Protein AF-A0A436BVI5-F1 (afdb_monomer_lite)

Structure (mmCIF, N/CA/C/O backbone):
data_AF-A0A436BVI5-F1
#
_entry.id   AF-A0A436BVI5-F1
#
loop_
_atom_site.group_PDB
_atom_site.id
_atom_site.type_symbol
_atom_site.label_atom_id
_atom_site.label_alt_id
_atom_site.label_comp_id
_atom_site.label_asym_id
_atom_site.label_entity_id
_atom_site.label_seq_id
_atom_site.pdbx_PDB_ins_code
_atom_site.Cartn_x
_atom_site.Cartn_y
_atom_site.Cartn_z
_atom_site.occupancy
_atom_site.B_iso_or_equiv
_atom_site.auth_seq_id
_atom_site.auth_comp_id
_atom_site.auth_asym_id
_atom_site.auth_atom_id
_atom_site.pdbx_PDB_model_num
ATOM 1 N N . ILE A 1 1 ? 25.636 18.639 -29.340 1.00 56.28 1 ILE A N 1
ATOM 2 C CA . ILE A 1 1 ? 24.961 17.448 -28.783 1.00 56.28 1 ILE A CA 1
ATOM 3 C C . ILE A 1 1 ? 23.912 17.976 -27.818 1.00 56.28 1 ILE A C 1
ATOM 5 O O . ILE A 1 1 ? 24.239 18.312 -26.689 1.00 56.28 1 ILE A O 1
ATOM 9 N N . TRP A 1 2 ? 22.720 18.244 -28.345 1.00 60.62 2 TRP A N 1
ATOM 10 C CA . TRP A 1 2 ? 21.543 18.701 -27.593 1.00 60.62 2 TRP A CA 1
ATOM 11 C C . TRP A 1 2 ? 20.290 17.894 -27.999 1.00 60.62 2 TRP A C 1
ATOM 13 O O . TRP A 1 2 ? 19.226 18.106 -27.446 1.00 60.62 2 TRP A O 1
ATOM 23 N N . ASP A 1 3 ? 20.420 16.914 -28.903 1.00 57.00 3 ASP A N 1
ATOM 24 C CA . ASP A 1 3 ? 19.318 16.016 -29.286 1.00 57.00 3 ASP A CA 1
ATOM 25 C C . ASP A 1 3 ? 19.106 14.858 -28.292 1.00 57.00 3 ASP A C 1
ATOM 27 O O . ASP A 1 3 ? 18.013 14.309 -28.205 1.00 57.00 3 ASP A O 1
ATOM 31 N N . ASP A 1 4 ? 20.112 14.499 -27.487 1.00 58.12 4 ASP A N 1
ATOM 32 C CA . ASP A 1 4 ? 20.031 13.293 -26.645 1.00 58.12 4 ASP A CA 1
ATOM 33 C C . ASP A 1 4 ? 19.282 13.516 -25.315 1.00 58.12 4 ASP A C 1
ATOM 35 O O . ASP A 1 4 ? 18.835 12.561 -24.681 1.00 58.12 4 ASP A O 1
ATOM 39 N N . ALA A 1 5 ? 19.126 14.767 -24.868 1.00 61.47 5 ALA A N 1
ATOM 40 C CA . ALA A 1 5 ? 18.449 15.084 -23.606 1.00 61.47 5 ALA A CA 1
ATOM 41 C C . ALA A 1 5 ? 16.919 15.183 -23.757 1.00 61.47 5 ALA A C 1
ATOM 43 O O . ALA A 1 5 ? 16.184 14.806 -22.843 1.00 61.47 5 ALA A O 1
ATOM 44 N N . GLU A 1 6 ? 16.429 15.651 -24.909 1.00 56.22 6 GLU A N 1
ATOM 45 C CA . GLU A 1 6 ? 14.989 15.775 -25.183 1.00 56.22 6 GLU A CA 1
ATOM 46 C C . GLU A 1 6 ? 14.338 14.417 -25.503 1.00 56.22 6 GLU A C 1
ATOM 48 O O . GLU A 1 6 ? 13.193 14.168 -25.121 1.00 56.22 6 GLU A O 1
ATOM 53 N N . GLU A 1 7 ? 15.083 13.491 -26.112 1.00 56.72 7 GLU A N 1
ATOM 54 C CA . GLU A 1 7 ? 14.612 12.128 -26.392 1.00 56.72 7 GLU A CA 1
ATOM 55 C C . GLU A 1 7 ? 14.478 11.283 -25.105 1.00 56.72 7 GLU A C 1
ATOM 57 O O . GLU A 1 7 ? 13.515 10.528 -24.938 1.00 56.72 7 GLU A O 1
ATOM 62 N N . LEU A 1 8 ? 15.385 11.471 -24.133 1.00 57.75 8 LEU A N 1
ATOM 63 C CA . LEU A 1 8 ? 15.299 10.841 -22.807 1.00 57.75 8 LEU A CA 1
ATOM 64 C C . LEU A 1 8 ? 14.111 11.365 -21.984 1.00 57.75 8 LEU A C 1
ATOM 66 O O . LEU A 1 8 ? 13.480 10.592 -21.259 1.00 57.75 8 LEU A O 1
ATOM 70 N N . ALA A 1 9 ? 13.772 12.651 -22.115 1.00 56.56 9 ALA A N 1
ATOM 71 C CA . ALA A 1 9 ? 12.612 13.239 -21.450 1.00 56.56 9 ALA A CA 1
ATOM 72 C C . ALA A 1 9 ? 11.290 12.656 -21.982 1.00 56.56 9 ALA A C 1
ATOM 74 O O . ALA A 1 9 ? 10.426 12.303 -21.181 1.00 56.56 9 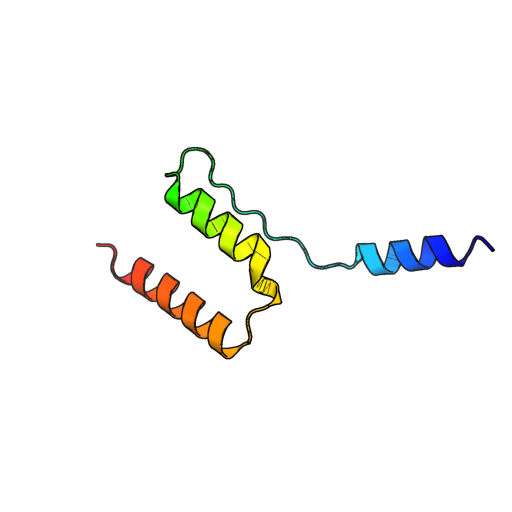ALA A O 1
ATOM 75 N N . ARG A 1 10 ? 11.161 12.445 -23.303 1.00 55.84 10 ARG A N 1
ATOM 76 C CA . ARG A 1 10 ? 9.969 11.816 -23.911 1.00 55.84 10 ARG A CA 1
ATOM 77 C C . ARG A 1 10 ? 9.774 10.349 -23.512 1.00 55.84 10 ARG A C 1
ATOM 79 O O . ARG A 1 10 ? 8.639 9.921 -23.317 1.00 55.84 10 ARG A O 1
ATOM 86 N N . LEU A 1 11 ? 10.855 9.582 -23.344 1.00 51.69 11 LEU A N 1
ATOM 87 C CA . LEU A 1 11 ? 10.790 8.205 -22.825 1.00 51.69 11 LEU A CA 1
ATOM 88 C C . LEU A 1 11 ? 10.421 8.157 -21.330 1.00 51.69 11 LEU A C 1
ATOM 90 O O . LEU A 1 11 ? 9.730 7.233 -20.898 1.00 51.69 11 LEU A O 1
ATOM 94 N N . ALA A 1 12 ? 10.830 9.159 -20.546 1.00 55.22 12 ALA A N 1
ATOM 95 C CA . ALA A 1 12 ? 10.448 9.293 -19.140 1.00 55.22 12 ALA A CA 1
ATOM 96 C C . ALA A 1 12 ? 8.991 9.764 -18.954 1.00 55.22 12 ALA A C 1
ATOM 98 O O . ALA A 1 12 ? 8.348 9.407 -17.966 1.00 55.22 12 ALA A O 1
ATOM 99 N N . GLU A 1 13 ? 8.443 10.520 -19.904 1.00 48.72 13 GLU A N 1
ATOM 100 C CA . GLU A 1 13 ? 7.074 11.050 -19.848 1.00 48.72 13 GLU A CA 1
ATOM 101 C C . GLU A 1 13 ? 6.001 9.963 -20.056 1.00 48.72 13 GLU A C 1
ATOM 103 O O . GLU A 1 13 ? 4.875 10.092 -19.582 1.00 48.72 13 GLU A O 1
ATOM 108 N N . ALA A 1 14 ? 6.375 8.831 -20.664 1.00 53.12 14 ALA A N 1
ATOM 109 C CA . ALA A 1 14 ? 5.548 7.625 -20.758 1.00 53.12 14 ALA A CA 1
ATOM 110 C C . ALA A 1 14 ? 5.646 6.704 -19.519 1.00 53.12 14 ALA A C 1
ATOM 112 O O . ALA A 1 14 ? 5.133 5.581 -19.537 1.00 53.12 14 ALA A O 1
ATOM 113 N N . SER A 1 15 ? 6.325 7.128 -18.445 1.00 49.81 15 SER A N 1
ATOM 114 C CA . SER A 1 15 ? 6.555 6.275 -17.279 1.00 49.81 15 SER A CA 1
ATOM 115 C C . SER A 1 15 ? 5.318 6.167 -16.377 1.00 49.81 15 SER A C 1
ATOM 117 O O . SER A 1 15 ? 4.857 7.124 -15.764 1.00 49.81 15 SER A O 1
ATOM 119 N N . HIS A 1 16 ? 4.787 4.948 -16.298 1.00 56.44 16 HIS A N 1
ATOM 120 C CA . HIS A 1 16 ? 4.284 4.316 -15.076 1.00 56.44 16 HIS A CA 1
ATOM 121 C C . HIS A 1 16 ? 3.634 5.265 -14.045 1.00 56.44 16 HIS A C 1
ATOM 123 O O . HIS A 1 16 ? 4.320 5.728 -13.128 1.00 56.44 16 HIS A O 1
ATOM 129 N N . PRO A 1 17 ? 2.315 5.532 -14.126 1.00 62.66 17 PRO A N 1
ATOM 130 C CA . PRO A 1 17 ? 1.625 6.327 -13.115 1.00 62.66 17 PRO A CA 1
ATOM 131 C C . PRO A 1 17 ? 1.897 5.768 -11.711 1.00 62.66 17 PRO A C 1
ATOM 133 O O . PRO A 1 17 ? 1.522 4.640 -11.387 1.00 62.66 17 PRO A O 1
ATOM 136 N N . ARG A 1 18 ? 2.570 6.561 -10.866 1.00 73.75 18 ARG A N 1
ATOM 137 C CA . ARG A 1 18 ? 2.840 6.201 -9.469 1.00 73.75 18 ARG A CA 1
ATOM 138 C C . ARG A 1 18 ? 1.527 6.254 -8.700 1.00 73.75 18 ARG A C 1
ATOM 140 O O . ARG A 1 18 ? 0.971 7.330 -8.483 1.00 73.75 18 ARG A O 1
ATOM 147 N N . VAL A 1 19 ? 1.031 5.094 -8.280 1.00 81.62 19 VAL A N 1
ATOM 148 C CA . VAL A 1 19 ? -0.134 5.010 -7.395 1.00 81.62 19 VAL A CA 1
ATOM 149 C C . VAL A 1 19 ? 0.209 5.701 -6.074 1.00 81.62 19 VAL A C 1
ATOM 151 O O . VAL A 1 19 ? 1.145 5.299 -5.384 1.00 81.62 19 VAL A O 1
ATOM 154 N N . LYS A 1 20 ? -0.540 6.751 -5.724 1.00 88.19 20 LYS A N 1
ATOM 155 C CA . LYS A 1 20 ? -0.416 7.442 -4.436 1.00 88.19 20 LYS A CA 1
ATOM 156 C C . LYS A 1 20 ? -1.450 6.883 -3.461 1.00 88.19 20 LYS A C 1
ATOM 158 O O . LYS A 1 20 ? -2.642 6.907 -3.754 1.00 88.19 20 LYS A O 1
ATOM 163 N N . LEU A 1 21 ? -0.991 6.413 -2.304 1.00 91.25 21 LEU A N 1
ATOM 164 C CA . LEU A 1 21 ? -1.850 6.030 -1.184 1.00 91.25 21 LEU A CA 1
ATOM 165 C C . LEU A 1 21 ? -1.960 7.221 -0.226 1.00 91.25 21 LEU A C 1
ATOM 167 O O . LEU A 1 21 ? -0.942 7.716 0.254 1.00 91.25 21 LEU A O 1
ATOM 171 N N . ASP A 1 22 ? -3.178 7.703 0.022 1.00 94.69 22 ASP A N 1
ATOM 172 C CA . ASP A 1 22 ? -3.429 8.737 1.029 1.00 94.69 22 ASP A CA 1
ATOM 173 C C . ASP A 1 22 ? -3.749 8.078 2.373 1.00 94.69 22 ASP A C 1
ATOM 175 O O . ASP A 1 22 ? -4.751 7.374 2.507 1.00 94.69 22 ASP A O 1
ATOM 179 N N . THR A 1 23 ? -2.878 8.286 3.358 1.00 96.44 23 THR A N 1
ATOM 180 C CA . THR A 1 23 ? -3.037 7.761 4.719 1.00 96.44 23 THR A CA 1
ATOM 181 C C . THR A 1 23 ? -3.341 8.850 5.748 1.00 96.44 23 THR A C 1
ATOM 183 O O . THR A 1 23 ? -3.286 8.602 6.955 1.00 96.44 23 THR A O 1
ATOM 186 N N . SER A 1 24 ? -3.694 10.058 5.297 1.00 95.75 24 SER A N 1
ATOM 187 C CA . SER A 1 24 ? -4.040 11.180 6.171 1.00 95.75 24 SER A CA 1
ATOM 188 C C . SER A 1 24 ? -5.229 10.831 7.068 1.00 95.75 24 SER A C 1
ATOM 190 O O . SER A 1 24 ? -6.284 10.413 6.598 1.00 95.75 24 SER A O 1
ATOM 192 N N . GLY A 1 25 ? -5.058 10.990 8.383 1.00 96.94 25 GLY A N 1
ATOM 193 C CA . GLY A 1 25 ? -6.092 10.664 9.372 1.00 96.94 25 GLY A CA 1
ATOM 194 C C . GLY A 1 25 ? -6.310 9.164 9.614 1.00 96.94 25 GLY A C 1
ATOM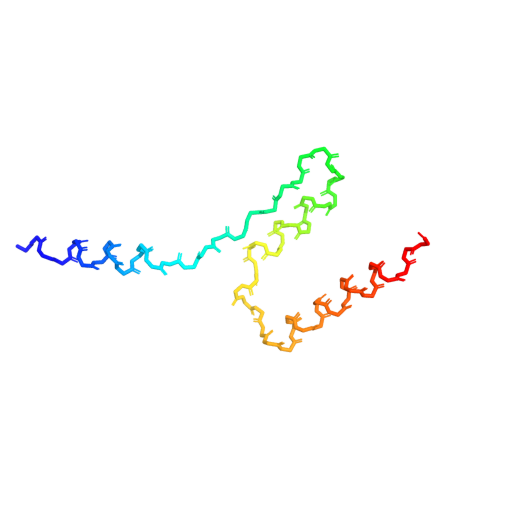 195 O O . GLY A 1 25 ? -7.195 8.809 10.392 1.00 96.94 25 GLY A O 1
ATOM 196 N N . LEU A 1 26 ? -5.517 8.282 8.991 1.00 97.50 26 LEU A N 1
ATOM 197 C CA . LEU A 1 26 ? -5.510 6.850 9.299 1.00 97.50 26 LEU A CA 1
ATOM 198 C C . LEU A 1 26 ? -4.568 6.529 10.471 1.00 97.50 26 LEU A C 1
ATOM 200 O O . LEU A 1 26 ? -3.859 7.389 10.997 1.00 97.50 26 LEU A O 1
ATOM 204 N N . SER A 1 27 ? -4.564 5.265 10.900 1.00 97.81 27 SER A N 1
ATOM 205 C CA . SER A 1 27 ? -3.654 4.801 11.946 1.00 97.81 27 SER A CA 1
ATOM 206 C C . SER A 1 27 ? -2.193 4.786 11.465 1.00 97.81 27 SER A C 1
ATOM 208 O O . SER A 1 27 ? -1.940 4.599 10.272 1.00 97.81 27 SER A O 1
ATOM 210 N N . PRO A 1 28 ? -1.208 4.883 12.380 1.00 97.50 28 PRO A N 1
ATOM 211 C CA . PRO A 1 28 ? 0.208 4.740 12.029 1.00 97.50 28 PRO A CA 1
ATOM 212 C C . PRO A 1 28 ? 0.523 3.455 11.246 1.00 97.50 28 PRO A C 1
ATOM 214 O O . PRO A 1 28 ? 1.301 3.492 10.297 1.00 97.50 28 PRO A O 1
ATOM 217 N N . ALA A 1 29 ? -0.152 2.348 11.575 1.00 97.00 29 ALA A N 1
ATOM 218 C CA . ALA A 1 29 ? 0.000 1.070 10.878 1.00 97.00 29 ALA A CA 1
ATOM 219 C C . ALA A 1 29 ? -0.412 1.133 9.392 1.00 97.00 29 ALA A C 1
ATOM 221 O O . ALA A 1 29 ? 0.161 0.431 8.562 1.00 97.00 29 ALA A O 1
ATOM 222 N N . ALA A 1 30 ? -1.386 1.979 9.030 1.00 97.12 30 ALA A N 1
ATOM 223 C CA . ALA A 1 30 ? -1.773 2.168 7.632 1.00 97.12 30 ALA A CA 1
ATOM 224 C C . ALA A 1 30 ? -0.667 2.878 6.833 1.00 97.12 30 ALA A C 1
ATOM 226 O O . ALA A 1 30 ? -0.356 2.471 5.715 1.00 97.12 30 ALA A O 1
ATOM 227 N N . THR A 1 31 ? -0.046 3.903 7.424 1.00 97.12 31 THR A N 1
ATOM 228 C CA . THR A 1 31 ? 1.094 4.617 6.827 1.00 97.12 31 THR A CA 1
ATOM 229 C C . THR A 1 31 ? 2.316 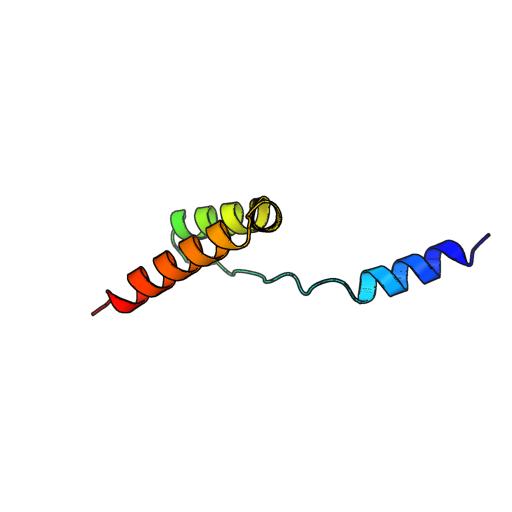3.714 6.683 1.00 97.12 31 THR A C 1
ATOM 231 O O . THR A 1 31 ? 2.960 3.725 5.638 1.00 97.12 31 THR A O 1
ATOM 234 N N . GLU A 1 32 ? 2.611 2.895 7.693 1.00 97.50 32 GLU A N 1
ATOM 235 C CA . GLU A 1 32 ? 3.705 1.919 7.635 1.00 97.50 32 GLU A CA 1
ATOM 236 C C . GLU A 1 32 ? 3.520 0.927 6.480 1.00 97.50 32 GLU A C 1
ATOM 238 O O . GLU A 1 32 ? 4.426 0.755 5.665 1.00 97.50 32 GLU A O 1
ATOM 243 N N . LEU A 1 33 ? 2.327 0.333 6.352 1.00 96.38 33 LEU A N 1
ATOM 244 C CA . LEU A 1 33 ? 2.024 -0.595 5.260 1.00 96.38 3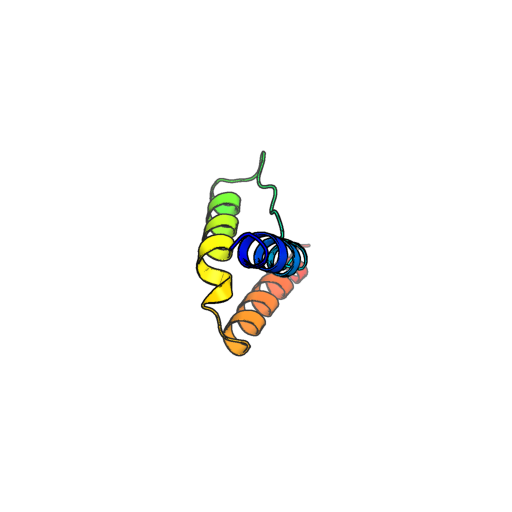3 LEU A CA 1
ATOM 245 C C . LEU A 1 33 ? 2.158 0.074 3.885 1.00 96.38 33 LEU A C 1
ATOM 247 O O . LEU A 1 33 ? 2.722 -0.519 2.964 1.00 96.38 33 LEU A O 1
ATOM 251 N N . ALA A 1 34 ? 1.651 1.301 3.741 1.00 96.06 34 ALA A N 1
ATOM 252 C CA . ALA A 1 34 ? 1.748 2.053 2.495 1.00 96.06 34 ALA A CA 1
ATOM 253 C C . ALA A 1 34 ? 3.211 2.300 2.088 1.00 96.06 34 ALA A C 1
ATOM 255 O O . ALA A 1 34 ? 3.563 2.073 0.930 1.00 96.06 34 ALA A O 1
ATOM 256 N N . ASN A 1 35 ? 4.067 2.696 3.036 1.00 95.75 35 ASN A N 1
ATOM 257 C CA . ASN A 1 35 ? 5.492 2.926 2.786 1.00 95.75 35 ASN A CA 1
ATOM 258 C C . ASN A 1 35 ? 6.233 1.628 2.451 1.00 95.75 35 ASN A C 1
ATOM 260 O O . ASN A 1 35 ? 6.974 1.585 1.472 1.00 95.75 35 ASN A O 1
ATOM 264 N N . LEU A 1 36 ? 5.975 0.549 3.200 1.00 95.75 36 LEU A N 1
ATOM 265 C CA . LEU A 1 36 ? 6.602 -0.749 2.953 1.00 95.75 36 LEU A CA 1
ATOM 266 C C . LEU A 1 36 ? 6.325 -1.244 1.527 1.00 95.75 36 LEU A C 1
ATOM 268 O O . LEU A 1 36 ? 7.241 -1.717 0.851 1.00 95.75 36 LEU A O 1
ATOM 272 N N . LEU A 1 37 ? 5.078 -1.104 1.062 1.00 94.75 37 LEU A N 1
ATOM 273 C CA . LEU A 1 37 ? 4.701 -1.427 -0.312 1.00 94.75 37 LEU A CA 1
ATOM 274 C C . LEU A 1 37 ? 5.370 -0.478 -1.309 1.00 94.75 37 LEU A C 1
ATOM 276 O O . LEU A 1 37 ? 5.977 -0.949 -2.265 1.00 94.75 37 LEU A O 1
ATOM 280 N N . ALA A 1 38 ? 5.315 0.837 -1.085 1.00 92.00 38 ALA A N 1
ATOM 281 C CA . ALA A 1 38 ? 5.9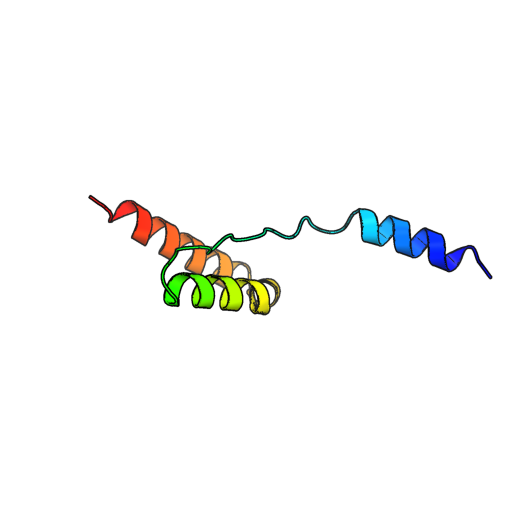01 1.819 -1.998 1.00 92.00 38 ALA A CA 1
ATOM 282 C C . ALA A 1 38 ? 7.411 1.613 -2.224 1.00 92.00 38 ALA A C 1
ATOM 284 O O . ALA A 1 38 ? 7.890 1.811 -3.337 1.00 92.00 38 ALA A O 1
ATOM 285 N N . GLU A 1 39 ? 8.148 1.198 -1.192 1.00 93.38 39 GLU A N 1
ATOM 286 C CA . GLU A 1 39 ? 9.602 0.992 -1.248 1.00 93.38 39 GLU A CA 1
ATOM 287 C C . GLU A 1 39 ? 10.028 -0.366 -1.823 1.00 93.38 39 GLU A C 1
ATOM 289 O O . GLU A 1 39 ? 11.180 -0.527 -2.231 1.00 93.38 39 GLU A O 1
ATOM 294 N N . ASN A 1 40 ? 9.146 -1.372 -1.810 1.00 94.88 40 ASN A N 1
ATOM 295 C CA . ASN A 1 40 ? 9.543 -2.755 -2.100 1.00 94.88 40 ASN A CA 1
ATOM 296 C C . ASN A 1 40 ? 8.708 -3.450 -3.175 1.00 94.88 40 ASN A C 1
ATOM 298 O O . ASN A 1 40 ? 9.077 -4.551 -3.571 1.00 94.88 40 ASN A O 1
ATOM 302 N N . ILE A 1 41 ? 7.632 -2.839 -3.683 1.00 94.19 41 ILE A N 1
ATOM 303 C CA . ILE A 1 41 ? 6.730 -3.479 -4.656 1.00 94.19 41 ILE A CA 1
ATOM 304 C C . ILE A 1 41 ? 7.442 -3.945 -5.932 1.00 94.19 41 ILE A C 1
ATOM 306 O O . ILE A 1 41 ? 7.098 -4.995 -6.461 1.00 94.19 41 ILE A O 1
ATOM 310 N N . GLU A 1 42 ? 8.467 -3.221 -6.389 1.00 92.44 42 GLU A N 1
ATOM 311 C CA . GLU A 1 42 ? 9.264 -3.583 -7.573 1.00 92.44 42 GLU A CA 1
ATOM 312 C C . GLU A 1 42 ? 10.147 -4.825 -7.372 1.00 92.44 42 GLU A C 1
ATOM 314 O O . GLU A 1 42 ? 10.599 -5.427 -8.342 1.00 92.44 42 GLU A O 1
ATOM 319 N N . LYS A 1 43 ? 10.406 -5.204 -6.115 1.00 95.44 43 LYS A N 1
ATOM 320 C CA . LYS A 1 43 ? 11.251 -6.351 -5.755 1.00 95.44 43 LYS A CA 1
ATOM 321 C C . LYS A 1 43 ? 10.457 -7.651 -5.671 1.00 95.44 43 LYS A C 1
ATOM 323 O O . LYS A 1 43 ? 11.063 -8.707 -5.525 1.00 95.44 43 LYS A O 1
ATOM 328 N N . LEU A 1 44 ? 9.129 -7.560 -5.694 1.00 96.00 44 LEU A N 1
ATOM 329 C CA . LEU A 1 44 ? 8.241 -8.698 -5.524 1.00 96.00 44 LEU A CA 1
ATOM 330 C C . LEU A 1 44 ? 8.032 -9.413 -6.851 1.00 96.00 44 LEU A C 1
ATOM 332 O O . LEU A 1 44 ? 7.755 -8.779 -7.871 1.00 96.00 44 LEU A O 1
ATOM 336 N N . ASP A 1 45 ? 8.098 -10.740 -6.820 1.00 97.50 45 ASP A N 1
ATOM 337 C CA . ASP A 1 45 ? 7.725 -11.533 -7.983 1.00 97.50 45 ASP A CA 1
ATOM 338 C C . ASP A 1 45 ? 6.195 -11.654 -8.136 1.00 97.50 45 ASP A C 1
ATOM 340 O O . ASP A 1 45 ? 5.396 -11.337 -7.248 1.00 97.50 45 ASP A O 1
ATOM 344 N N . GLU A 1 46 ? 5.763 -12.147 -9.295 1.00 97.50 46 GLU A N 1
ATOM 345 C CA . GLU A 1 46 ? 4.347 -12.328 -9.627 1.00 97.50 46 GLU A CA 1
ATOM 346 C C . GLU A 1 46 ? 3.606 -13.248 -8.629 1.00 97.50 46 GLU A C 1
ATOM 348 O O . GLU A 1 46 ? 2.409 -13.091 -8.368 1.00 97.50 46 GLU A O 1
ATOM 353 N N . THR A 1 47 ? 4.296 -14.222 -8.034 1.00 98.19 47 THR A N 1
ATOM 354 C CA . THR A 1 47 ? 3.706 -15.125 -7.038 1.00 98.19 47 THR A CA 1
ATOM 355 C C . THR A 1 47 ? 3.501 -14.411 -5.705 1.00 98.19 47 THR A C 1
ATOM 357 O O . THR A 1 47 ? 2.436 -14.541 -5.091 1.00 98.19 47 THR A O 1
ATOM 360 N N . GLU A 1 48 ? 4.475 -13.616 -5.273 1.00 98.06 48 GLU A N 1
ATOM 361 C CA . GLU A 1 48 ? 4.406 -12.799 -4.065 1.00 98.06 48 GLU A CA 1
ATOM 362 C C . GLU A 1 48 ? 3.330 -11.715 -4.173 1.00 98.06 48 GLU A C 1
ATOM 364 O O . GLU A 1 48 ? 2.517 -11.570 -3.251 1.00 98.06 48 GLU A O 1
ATOM 369 N N . LEU A 1 49 ? 3.246 -11.027 -5.317 1.00 97.69 49 LEU A N 1
ATOM 370 C CA . LEU A 1 49 ? 2.207 -10.033 -5.607 1.00 97.69 49 LEU A CA 1
ATOM 371 C C . LEU A 1 49 ? 0.802 -10.638 -5.508 1.00 97.69 49 LEU A C 1
ATOM 373 O O . LEU A 1 49 ? -0.083 -10.077 -4.846 1.00 97.69 49 LEU A O 1
ATOM 377 N N . ARG A 1 50 ? 0.590 -11.824 -6.096 1.00 98.00 50 ARG A N 1
ATOM 378 C CA . ARG A 1 50 ? -0.689 -12.547 -5.992 1.00 98.00 50 ARG A CA 1
ATOM 379 C C . ARG A 1 50 ? -1.018 -12.936 -4.557 1.00 98.00 50 ARG A C 1
ATO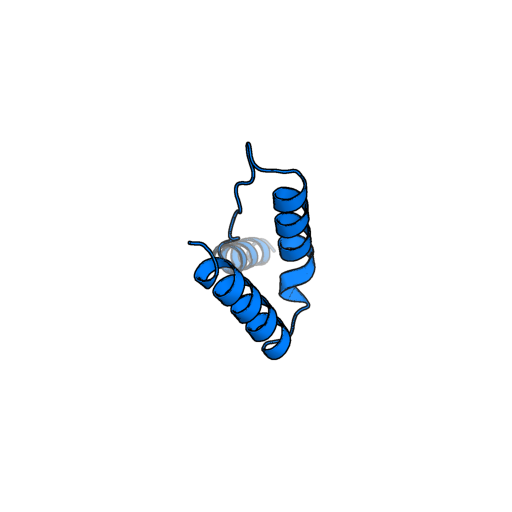M 381 O O . ARG A 1 50 ? -2.171 -12.799 -4.146 1.00 98.00 50 ARG A O 1
ATOM 388 N N . ARG A 1 51 ? -0.026 -13.380 -3.779 1.00 98.12 51 ARG A N 1
ATOM 389 C CA . ARG A 1 51 ? -0.219 -13.749 -2.370 1.00 98.12 51 ARG A CA 1
ATOM 390 C C . ARG A 1 51 ? -0.669 -12.548 -1.536 1.00 98.12 51 ARG A C 1
ATOM 392 O O . ARG A 1 51 ? -1.667 -12.651 -0.829 1.00 98.12 51 ARG A O 1
ATOM 399 N N . ILE A 1 52 ? 0.023 -11.412 -1.641 1.00 97.25 52 ILE A N 1
ATOM 400 C CA . ILE A 1 52 ? -0.331 -10.183 -0.908 1.00 97.25 52 ILE A CA 1
ATOM 401 C C . ILE A 1 52 ? -1.728 -9.703 -1.320 1.00 97.25 52 ILE A C 1
ATOM 403 O O . ILE A 1 52 ? -2.560 -9.400 -0.463 1.00 97.25 52 ILE A O 1
ATOM 407 N N . THR A 1 53 ? -2.022 -9.716 -2.623 1.00 97.31 53 THR A N 1
ATOM 408 C CA . THR A 1 53 ? -3.345 -9.357 -3.154 1.00 97.31 53 THR A CA 1
ATOM 409 C C . THR A 1 53 ? -4.450 -10.243 -2.575 1.00 97.31 53 THR A C 1
ATOM 411 O O . THR A 1 53 ? -5.500 -9.739 -2.168 1.00 97.31 53 THR A O 1
ATOM 414 N N . ALA A 1 54 ? -4.227 -11.558 -2.503 1.00 97.75 54 ALA A N 1
ATOM 415 C CA . ALA A 1 54 ? -5.181 -12.497 -1.920 1.00 97.75 54 ALA A CA 1
ATOM 416 C C . ALA A 1 54 ? -5.406 -12.227 -0.424 1.00 97.75 54 ALA A C 1
ATOM 418 O O . ALA A 1 54 ? -6.556 -12.205 0.016 1.00 97.75 54 ALA A O 1
ATOM 419 N N . SER A 1 55 ? -4.343 -11.946 0.336 1.00 97.06 55 SER A N 1
ATOM 420 C CA . SER A 1 55 ? -4.444 -11.595 1.759 1.00 97.06 55 SER A CA 1
ATOM 421 C C . SER A 1 55 ? -5.284 -10.335 1.991 1.00 97.06 55 SER A C 1
ATOM 423 O O . SER A 1 55 ? -6.146 -10.330 2.869 1.00 97.06 55 SER A O 1
ATOM 425 N N . ILE A 1 56 ? -5.099 -9.290 1.174 1.00 96.12 56 ILE A N 1
ATOM 426 C CA . ILE A 1 56 ? -5.906 -8.060 1.255 1.00 96.12 56 ILE A CA 1
ATOM 427 C C . ILE A 1 56 ? -7.381 -8.364 0.959 1.00 96.12 56 ILE A C 1
ATOM 429 O O . ILE A 1 56 ? -8.259 -7.960 1.720 1.00 96.12 56 ILE A O 1
ATOM 433 N N . ARG A 1 57 ? -7.669 -9.120 -0.110 1.00 97.50 57 ARG A N 1
ATOM 434 C CA . ARG A 1 57 ? -9.046 -9.519 -0.460 1.00 97.50 57 ARG A CA 1
ATOM 435 C C . ARG A 1 57 ? -9.711 -10.325 0.655 1.00 97.50 57 ARG A C 1
ATOM 437 O O . ARG A 1 57 ? -10.867 -10.070 0.977 1.00 97.50 57 ARG A O 1
ATOM 444 N N . ALA A 1 58 ? -8.986 -11.263 1.261 1.00 96.75 58 ALA A N 1
ATOM 445 C CA . ALA A 1 58 ? -9.493 -12.059 2.373 1.00 96.75 58 ALA A CA 1
ATOM 446 C C . ALA A 1 58 ? -9.844 -11.182 3.585 1.00 96.75 58 ALA A C 1
ATOM 448 O O . ALA A 1 58 ? -10.937 -11.318 4.127 1.00 96.75 58 ALA A O 1
ATOM 449 N N . ALA A 1 59 ? -8.970 -10.241 3.960 1.00 95.62 59 ALA A N 1
ATOM 450 C CA . ALA A 1 59 ? -9.224 -9.319 5.068 1.00 95.62 59 ALA A CA 1
ATOM 451 C C . ALA A 1 59 ? -10.448 -8.417 4.823 1.00 95.62 59 ALA A C 1
ATOM 453 O O . ALA A 1 59 ? -11.206 -8.142 5.750 1.00 95.62 59 ALA A O 1
ATOM 454 N N . LEU A 1 60 ? -10.664 -7.976 3.578 1.00 95.38 60 LEU A N 1
ATOM 455 C CA . LEU A 1 60 ? -11.841 -7.184 3.205 1.00 95.38 60 LEU A CA 1
ATOM 456 C C . LEU A 1 60 ? -13.135 -8.007 3.245 1.00 95.38 60 LEU A C 1
ATOM 458 O O . LEU A 1 60 ? -14.147 -7.506 3.723 1.00 95.38 60 LEU A O 1
ATOM 462 N N . ASN A 1 61 ? -13.093 -9.268 2.808 1.00 94.75 61 ASN A N 1
ATOM 463 C CA . ASN A 1 61 ? -14.254 -10.167 2.810 1.00 94.75 61 ASN A CA 1
ATOM 464 C C . ASN A 1 61 ? -14.663 -10.649 4.214 1.00 94.75 61 ASN A C 1
ATOM 466 O O . ASN A 1 61 ? -15.759 -11.172 4.380 1.00 94.75 61 ASN A O 1
ATOM 470 N N . GLN A 1 62 ? -13.785 -10.515 5.211 1.00 88.81 62 GLN A N 1
ATOM 471 C CA . GLN A 1 62 ? -14.051 -10.899 6.603 1.00 88.81 62 GLN A CA 1
ATOM 472 C C . GLN A 1 62 ? -14.673 -9.771 7.439 1.00 88.81 62 GLN A C 1
ATOM 474 O O . GLN A 1 62 ? -14.948 -9.971 8.622 1.00 88.81 62 GLN A O 1
ATOM 479 N N . ARG A 1 63 ? -14.878 -8.582 6.859 1.00 77.62 63 ARG A N 1
ATOM 480 C CA . ARG A 1 63 ? -15.557 -7.481 7.547 1.00 77.62 63 ARG A CA 1
ATOM 481 C C . ARG A 1 63 ? -17.077 -7.727 7.544 1.00 77.62 63 ARG A C 1
ATOM 483 O O . ARG A 1 63 ? -17.599 -8.045 6.477 1.00 77.62 63 ARG A O 1
ATOM 490 N N . PRO A 1 64 ? -17.753 -7.626 8.705 1.00 60.78 64 PRO A N 1
ATOM 491 C CA . PRO A 1 64 ? -19.204 -7.774 8.805 1.00 60.78 64 PRO A CA 1
ATOM 492 C C . PRO A 1 64 ? -19.960 -6.639 8.107 1.00 60.78 64 PRO A C 1
ATOM 494 O O . PRO A 1 64 ? -19.386 -5.530 7.981 1.00 60.78 64 PRO A O 1
#

Sequence (64 aa):
IWDDAEELARLAEASHPRVKLDTSGLSPAATELANLLAENIEKLDETELRRITASIRAALNQRP

Radius of gyration: 17.7 Å; chains: 1; bounding box: 44×34×41 Å

Secondary structure (DSSP, 8-state):
--HHHHHHHHHHHT----PPP--TTS-HHHHHHHHHHHHHGGG--HHHHHHHHHHHHHHHHT--

Foldseek 3Di:
DPVVVVVVVVVCVPDDDDDDDDQVPHDPVVVVVRVVCSVCVVVDDPVRVVVVVVVVVVVVVPDD

pLDDT: mean 83.89, std 17.84, range [48.72, 98.19]